Protein AF-A0A380FCK4-F1 (afdb_monomer)

Foldseek 3Di:
DQDLVNLCCVLCVVPPVCPCVPDDPVRSVVSSVVVVCCCVQPVVCVVVCVVVVHDRPDPPPD

Solvent-accessible surface area (backbone atoms only — not comparable to full-atom values): 4000 Å² total; per-residue (Å²): 132,88,49,71,67,57,51,46,47,71,77,43,71,82,52,82,83,50,75,71,68,80,56,50,69,67,55,54,50,51,52,51,54,50,50,52,52,46,51,73,74,35,59,92,48,49,66,58,24,63,74,68,75,45,80,74,88,63,88,79,70,130

Mean predicted aligned error: 5.31 Å

pLDDT: mean 89.38, std 12.73, range [44.34, 97.62]

Nearest PDB structures (foldseek):
  5t16-assembly2_J  TM=4.056E-01  e=8.698E+00  Saccharomyces cerevisiae S288C
  2cug-assembly1_A  TM=3.616E-01  e=7.214E+00  Mus musculus
  4oog-assembly1_C-2  TM=3.971E-01  e=9.257E+00  Saccharomyces cerevisiae S288C

Organism: Staphylococcus gallinarum (NCBI:txid1293)

Radius of gyration: 14.9 Å; Cα contacts (8 Å, |Δi|>4): 22; chains: 1; bounding box: 42×21×35 Å

Sequence (62 aa):
MTTKEEVIKALYPEDILSVAKDLTEGEVKLLKQLNDMLEEKYRDSVNEHWLNATEPEATLKN

Structure (mmCIF, N/CA/C/O backbone):
data_AF-A0A380FCK4-F1
#
_entry.id   AF-A0A380FCK4-F1
#
loop_
_atom_site.group_PDB
_atom_site.id
_atom_site.type_symbol
_atom_site.label_atom_id
_atom_site.label_alt_id
_atom_site.label_comp_id
_atom_site.label_asym_id
_atom_site.label_entity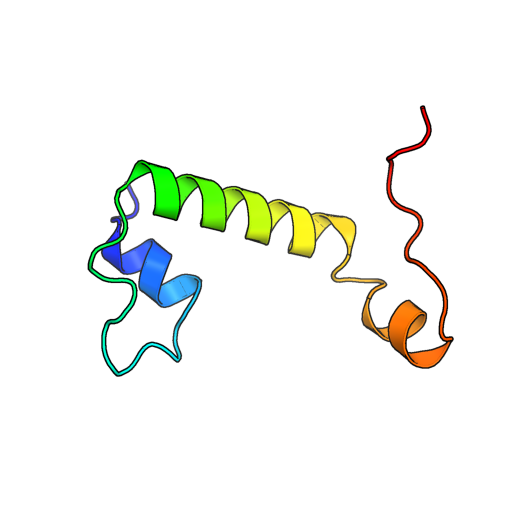_id
_atom_site.label_seq_id
_atom_site.pdbx_PDB_ins_code
_atom_site.Cartn_x
_atom_site.Cartn_y
_atom_site.Cartn_z
_atom_site.occupancy
_atom_site.B_iso_or_equiv
_atom_site.auth_seq_id
_atom_site.auth_comp_id
_atom_site.auth_asym_id
_atom_site.auth_atom_id
_atom_site.pdbx_PDB_model_num
ATOM 1 N N . MET A 1 1 ? -5.761 15.211 12.371 1.00 59.03 1 MET A N 1
ATOM 2 C CA . MET A 1 1 ? -5.229 13.838 12.256 1.00 59.03 1 MET A CA 1
ATOM 3 C C . MET A 1 1 ? -6.139 13.098 11.304 1.00 59.03 1 MET A C 1
ATOM 5 O O . MET A 1 1 ? -7.342 13.189 11.499 1.00 59.03 1 MET A O 1
ATOM 9 N N . THR A 1 2 ? -5.587 12.441 10.288 1.00 78.62 2 THR A N 1
ATOM 10 C CA . THR A 1 2 ? -6.352 11.516 9.444 1.00 78.62 2 THR A CA 1
ATOM 11 C C . THR A 1 2 ? -6.685 10.275 10.269 1.00 78.62 2 THR A C 1
ATOM 13 O O . THR A 1 2 ? -5.820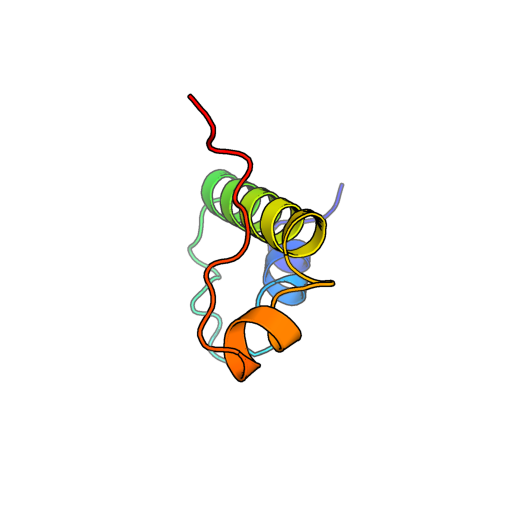 9.764 10.981 1.00 78.62 2 THR A O 1
ATOM 16 N N . THR A 1 3 ? -7.934 9.835 10.228 1.00 91.62 3 THR A N 1
ATOM 17 C CA . THR A 1 3 ? -8.437 8.668 10.965 1.00 91.62 3 THR A CA 1
ATOM 18 C C . THR A 1 3 ? -8.007 7.357 10.307 1.00 91.62 3 THR A C 1
ATOM 20 O O . THR A 1 3 ? -7.670 7.320 9.120 1.00 91.62 3 THR A O 1
ATOM 23 N N . LYS A 1 4 ? -8.041 6.256 11.070 1.00 93.88 4 LYS A N 1
ATOM 24 C CA . LYS A 1 4 ? -7.748 4.910 10.556 1.00 93.88 4 LYS A CA 1
ATOM 25 C C . LYS A 1 4 ? -8.654 4.565 9.370 1.00 93.88 4 LYS A C 1
ATOM 27 O O . LYS A 1 4 ? -8.167 4.070 8.356 1.00 93.88 4 LYS A O 1
ATOM 32 N N . GLU A 1 5 ? -9.951 4.865 9.468 1.00 92.88 5 GLU A N 1
ATOM 33 C CA . GLU A 1 5 ? -10.913 4.583 8.400 1.00 92.88 5 GLU A CA 1
ATOM 34 C C . GLU A 1 5 ? -10.649 5.401 7.131 1.00 92.88 5 GLU A C 1
ATOM 36 O O . GLU A 1 5 ? -10.811 4.884 6.027 1.00 92.88 5 GLU A O 1
ATOM 41 N N . GLU A 1 6 ? -10.232 6.663 7.258 1.00 94.25 6 GLU A N 1
ATOM 42 C CA . GLU A 1 6 ? -9.876 7.502 6.107 1.00 94.25 6 GLU A CA 1
ATOM 43 C C . GLU A 1 6 ? -8.642 6.969 5.375 1.00 94.25 6 GLU A C 1
ATOM 45 O O . GLU A 1 6 ? -8.626 6.944 4.145 1.00 94.25 6 GLU A O 1
ATOM 50 N N . VAL A 1 7 ? -7.630 6.495 6.112 1.00 95.44 7 VAL A N 1
ATOM 51 C CA . VAL A 1 7 ? -6.438 5.885 5.504 1.00 95.44 7 VAL A CA 1
ATOM 52 C C . VAL A 1 7 ? -6.794 4.574 4.803 1.00 95.44 7 VAL A C 1
ATOM 54 O O . VAL A 1 7 ? -6.371 4.371 3.669 1.00 95.44 7 VAL A O 1
ATOM 57 N N . ILE A 1 8 ? -7.610 3.717 5.428 1.00 95.88 8 ILE A N 1
ATOM 58 C CA . ILE A 1 8 ? -8.075 2.466 4.807 1.00 95.88 8 ILE A CA 1
ATOM 59 C C . ILE A 1 8 ? -8.835 2.754 3.510 1.00 95.88 8 ILE A C 1
ATOM 61 O O . ILE A 1 8 ? -8.531 2.149 2.489 1.00 95.88 8 ILE A O 1
ATOM 65 N N . LYS A 1 9 ? -9.772 3.712 3.514 1.00 94.62 9 LYS A N 1
ATOM 66 C CA . LYS A 1 9 ? -10.534 4.084 2.309 1.00 94.62 9 LYS A CA 1
ATOM 67 C C . LYS A 1 9 ? -9.658 4.637 1.188 1.00 94.62 9 LYS A C 1
ATOM 69 O O . LYS A 1 9 ? -9.996 4.461 0.024 1.00 94.62 9 LYS A O 1
ATOM 74 N N . ALA A 1 10 ? -8.579 5.337 1.530 1.00 94.56 10 ALA A N 1
ATOM 75 C CA . ALA A 1 10 ? -7.639 5.856 0.545 1.00 94.56 10 ALA A CA 1
ATOM 76 C C . ALA A 1 10 ? -6.757 4.751 -0.057 1.00 94.56 10 ALA A C 1
ATOM 78 O O . ALA A 1 10 ? -6.484 4.792 -1.251 1.00 94.56 10 ALA A O 1
ATOM 79 N N . LEU A 1 11 ? -6.314 3.787 0.760 1.00 95.06 11 LEU A N 1
ATOM 80 C CA . LEU A 1 11 ? -5.461 2.679 0.317 1.00 95.06 11 LEU A CA 1
ATOM 81 C C . LEU A 1 11 ? -6.236 1.588 -0.430 1.00 95.06 11 LEU A C 1
ATOM 83 O O . LEU A 1 11 ? -5.716 1.037 -1.392 1.00 95.06 11 LEU A O 1
ATOM 87 N 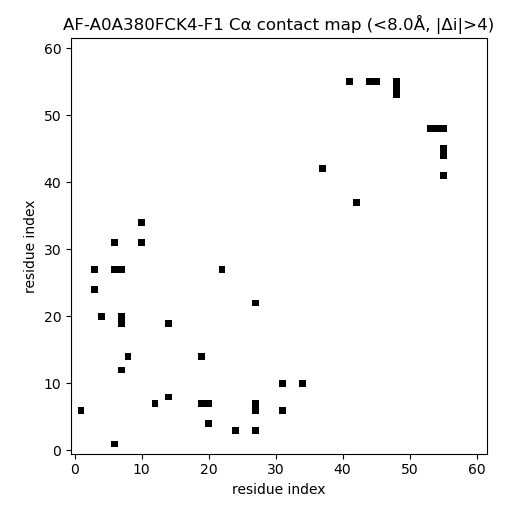N . TYR A 1 12 ? -7.457 1.284 0.013 1.00 95.25 12 TYR A N 1
ATOM 88 C CA . TYR A 1 12 ? -8.276 0.177 -0.487 1.00 95.25 12 TYR A CA 1
ATOM 89 C C . TYR A 1 12 ? -9.718 0.640 -0.754 1.00 95.25 12 TYR A C 1
ATOM 91 O O . TYR A 1 12 ? -10.651 0.197 -0.075 1.00 95.25 12 TYR A O 1
ATOM 99 N N . PRO A 1 13 ? -9.945 1.561 -1.709 1.00 95.38 13 PRO A N 1
ATOM 100 C CA . PRO A 1 13 ? -11.292 2.029 -2.049 1.00 95.38 13 PRO A CA 1
ATOM 101 C C . PRO A 1 13 ? -12.226 0.897 -2.518 1.00 95.38 13 PRO A C 1
ATOM 103 O O . PRO A 1 13 ? -13.446 1.017 -2.416 1.00 95.38 13 PRO A O 1
ATOM 106 N N . GLU A 1 14 ? -11.665 -0.206 -3.007 1.00 95.62 14 GLU A N 1
ATOM 107 C CA . GLU A 1 14 ? -12.362 -1.419 -3.4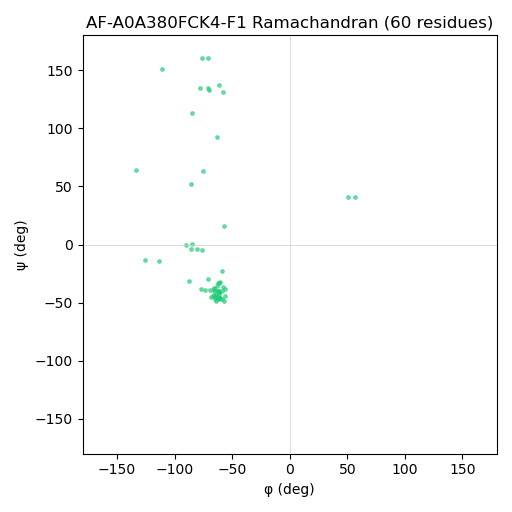30 1.00 95.62 14 GLU A CA 1
ATOM 108 C C . GLU A 1 14 ? -12.762 -2.370 -2.288 1.00 95.62 14 GLU A C 1
ATOM 110 O O . GLU A 1 14 ? -13.447 -3.362 -2.548 1.00 95.62 14 GLU A O 1
ATOM 115 N N . ASP A 1 15 ? -12.395 -2.088 -1.031 1.00 94.50 15 ASP A N 1
ATOM 116 C CA . ASP A 1 15 ? -12.749 -2.917 0.132 1.00 94.50 15 ASP A CA 1
ATOM 117 C C . ASP A 1 15 ? -14.227 -2.751 0.554 1.00 94.50 15 ASP A C 1
ATOM 119 O O . ASP A 1 15 ? -14.571 -2.306 1.651 1.00 94.50 15 ASP A O 1
ATOM 123 N N . ILE A 1 16 ? -15.141 -3.133 -0.341 1.00 9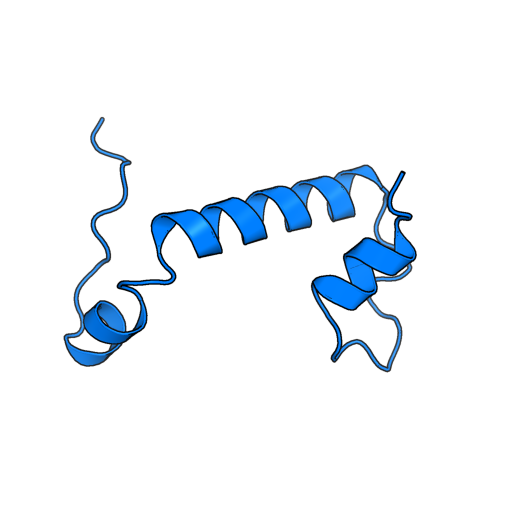2.62 16 ILE A N 1
ATOM 124 C CA . ILE A 1 16 ? -16.599 -3.037 -0.156 1.00 92.62 16 ILE A CA 1
ATOM 125 C C . ILE A 1 16 ? -17.062 -3.891 1.034 1.00 92.62 16 ILE A C 1
ATOM 127 O O . ILE A 1 16 ? -18.010 -3.535 1.734 1.00 92.62 16 ILE A O 1
ATOM 131 N N . LEU A 1 17 ? -16.390 -5.019 1.276 1.00 94.31 17 LEU A N 1
ATOM 132 C CA . LEU A 1 17 ? -16.732 -5.959 2.345 1.00 94.31 17 LEU A CA 1
ATOM 133 C C . LEU A 1 17 ? -16.114 -5.582 3.700 1.00 94.31 17 LEU A C 1
ATOM 135 O O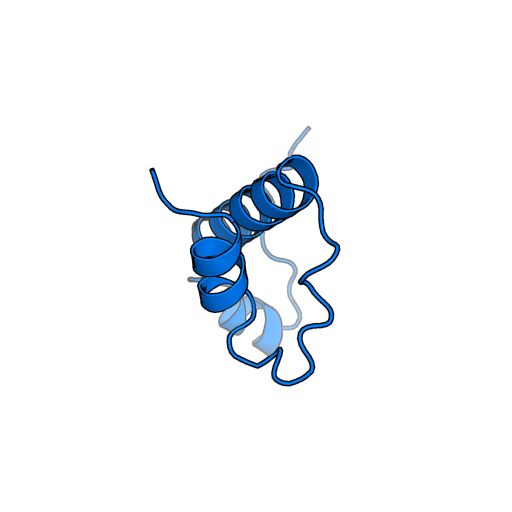 . LEU A 1 17 ? -16.370 -6.272 4.688 1.00 94.31 17 LEU A O 1
ATOM 139 N N . SER A 1 18 ? -15.363 -4.474 3.769 1.00 92.75 18 SER A N 1
ATOM 140 C CA . SER A 1 18 ? -14.714 -3.984 4.990 1.00 92.75 18 SER A CA 1
ATOM 141 C C . SER A 1 18 ? -13.789 -5.024 5.632 1.00 92.75 18 SER A C 1
ATOM 143 O O . SER A 1 18 ? -13.773 -5.179 6.855 1.00 92.75 18 SER A O 1
ATOM 145 N N . VAL A 1 19 ? -13.033 -5.758 4.817 1.00 93.56 19 VAL A N 1
ATOM 146 C CA . VAL A 1 19 ? -12.047 -6.750 5.267 1.00 93.56 19 VAL A CA 1
ATOM 147 C C . VAL A 1 19 ? -10.931 -6.074 6.067 1.00 93.56 19 VAL A C 1
ATOM 149 O O . VAL A 1 19 ? -10.471 -6.618 7.068 1.00 93.56 19 VAL A O 1
ATOM 152 N N . ALA A 1 20 ? -10.537 -4.856 5.694 1.00 93.38 20 ALA A N 1
ATOM 153 C CA . ALA A 1 20 ? -9.463 -4.107 6.338 1.00 93.38 20 ALA A CA 1
ATOM 154 C C . ALA A 1 20 ? -9.855 -3.480 7.693 1.00 93.38 20 ALA A C 1
ATOM 156 O O . ALA A 1 20 ? -9.000 -2.914 8.376 1.00 93.38 20 ALA A O 1
ATOM 157 N N . LYS A 1 21 ? -11.125 -3.567 8.122 1.00 93.12 21 LYS A N 1
ATOM 158 C CA . LYS A 1 21 ? -11.621 -2.901 9.347 1.00 93.12 21 LYS A CA 1
ATOM 159 C C . LYS A 1 21 ? -10.904 -3.352 10.628 1.00 93.12 21 LYS A C 1
ATOM 161 O O . LYS A 1 21 ? -10.746 -2.554 11.559 1.00 93.12 21 LYS A O 1
ATOM 166 N N . ASP A 1 22 ? -10.479 -4.616 10.651 1.00 95.19 22 ASP A N 1
ATOM 167 C CA . ASP A 1 22 ? -9.877 -5.275 11.813 1.00 95.19 22 ASP A CA 1
ATOM 168 C C . ASP A 1 22 ? -8.364 -5.027 11.906 1.00 95.19 22 ASP A C 1
ATOM 170 O O . ASP A 1 22 ? -7.743 -5.393 12.902 1.00 95.19 22 ASP A O 1
ATOM 174 N N . LEU A 1 23 ? -7.775 -4.338 10.920 1.00 96.19 23 LEU A N 1
ATOM 175 C CA . LEU A 1 23 ? -6.397 -3.873 11.009 1.00 96.19 23 LEU A CA 1
ATOM 176 C C . LEU A 1 23 ? -6.238 -2.899 12.178 1.00 96.19 23 LEU A C 1
ATOM 178 O O . LEU A 1 23 ? -7.052 -1.992 12.409 1.00 96.19 23 LEU A O 1
ATOM 182 N N . THR A 1 24 ? -5.144 -3.067 12.902 1.00 96.69 24 THR A N 1
ATOM 183 C CA . THR A 1 24 ? -4.703 -2.151 13.948 1.00 96.69 24 THR A CA 1
ATOM 184 C C . THR A 1 24 ? -4.202 -0.835 13.349 1.00 96.69 24 THR A C 1
ATOM 186 O O . THR A 1 24 ? -3.829 -0.752 12.178 1.00 96.69 24 THR A O 1
ATOM 189 N N . GLU A 1 25 ? -4.140 0.223 14.161 1.00 96.06 25 GLU A N 1
ATOM 190 C CA . GLU A 1 25 ? -3.572 1.508 13.723 1.00 96.06 25 GLU A CA 1
ATOM 191 C C . GLU A 1 25 ? -2.119 1.371 13.240 1.00 96.06 25 GLU A C 1
ATOM 193 O O . GLU A 1 25 ? -1.716 2.028 12.279 1.00 96.06 25 GLU A O 1
ATOM 198 N N . GLY A 1 26 ? -1.336 0.498 13.886 1.00 96.50 26 GLY A N 1
ATOM 199 C CA . GLY A 1 26 ? 0.052 0.230 13.513 1.00 96.50 26 GLY A CA 1
ATOM 200 C C . GLY A 1 26 ? 0.177 -0.431 12.142 1.00 96.50 26 GLY A C 1
ATOM 201 O O . GLY A 1 26 ? 1.007 -0.011 11.338 1.00 96.50 26 GLY A O 1
ATOM 202 N N . GLU A 1 27 ? -0.675 -1.414 11.850 1.00 97.62 27 GLU A N 1
ATOM 203 C CA . GLU A 1 27 ? -0.709 -2.081 10.544 1.00 97.62 27 GLU A CA 1
ATOM 204 C C . GLU A 1 27 ? -1.135 -1.115 9.437 1.00 97.62 27 GLU A C 1
ATOM 206 O O . GLU A 1 27 ? -0.464 -1.025 8.412 1.00 97.62 27 GLU A O 1
ATOM 211 N N . VAL A 1 28 ? -2.181 -0.313 9.661 1.00 97.00 28 VAL A N 1
ATOM 212 C CA . VAL A 1 28 ? -2.622 0.703 8.689 1.00 97.00 28 VAL A CA 1
ATOM 213 C C . VAL A 1 28 ? -1.523 1.737 8.429 1.00 97.00 28 VAL A C 1
ATOM 215 O O . VAL A 1 28 ? -1.286 2.124 7.283 1.00 97.00 28 VAL A O 1
ATOM 218 N N . LYS A 1 29 ? -0.796 2.155 9.473 1.00 96.62 29 LYS A N 1
ATOM 219 C CA . LYS A 1 29 ? 0.346 3.065 9.331 1.00 96.62 29 LYS A CA 1
ATOM 220 C C . LYS A 1 29 ? 1.465 2.449 8.492 1.00 96.62 29 LYS A C 1
ATOM 222 O O . LYS A 1 29 ? 1.993 3.132 7.615 1.00 96.62 29 LYS A O 1
ATOM 227 N N . LEU A 1 30 ? 1.812 1.186 8.739 1.00 97.38 30 LEU A N 1
ATOM 228 C CA . LEU A 1 30 ? 2.825 0.471 7.961 1.00 97.38 30 LEU A CA 1
ATOM 229 C C . LEU A 1 30 ? 2.428 0.382 6.481 1.00 97.38 30 LEU A C 1
ATOM 231 O O . LEU A 1 30 ? 3.244 0.687 5.615 1.00 97.38 30 LEU A O 1
ATOM 235 N N . LEU A 1 31 ? 1.174 0.023 6.192 1.00 96.88 31 LEU A N 1
ATOM 236 C CA . LEU A 1 31 ? 0.661 -0.069 4.822 1.00 96.88 31 LEU A CA 1
ATOM 237 C C . LEU A 1 31 ? 0.709 1.282 4.105 1.00 96.88 31 LEU A C 1
ATOM 239 O O . LEU A 1 31 ? 1.127 1.345 2.951 1.00 96.88 31 LEU A O 1
ATOM 243 N N . LYS A 1 32 ? 0.371 2.376 4.799 1.00 96.31 32 LYS A N 1
ATOM 244 C CA . LYS A 1 32 ? 0.498 3.726 4.237 1.00 96.31 32 LYS A CA 1
ATOM 245 C C . LYS A 1 32 ? 1.946 4.070 3.895 1.00 96.31 32 LYS A C 1
ATOM 247 O O . LYS A 1 32 ? 2.205 4.563 2.804 1.00 96.31 32 LYS A O 1
ATOM 252 N N . GLN A 1 33 ? 2.882 3.788 4.801 1.00 96.44 33 GLN A N 1
ATOM 253 C CA . GLN A 1 33 ? 4.309 4.040 4.573 1.00 96.44 33 GLN A CA 1
ATOM 254 C C . GLN A 1 33 ? 4.861 3.215 3.407 1.00 96.44 33 GLN A C 1
ATOM 256 O O . GLN A 1 33 ? 5.640 3.729 2.608 1.00 96.44 33 GLN A O 1
ATOM 261 N N . LEU A 1 34 ? 4.443 1.951 3.295 1.00 95.88 34 LEU A N 1
ATOM 262 C CA . LEU A 1 34 ? 4.822 1.090 2.182 1.00 95.88 34 LEU A CA 1
ATOM 263 C C . LEU A 1 34 ? 4.274 1.629 0.858 1.00 95.88 34 LEU A C 1
ATOM 265 O O . LEU A 1 34 ? 5.035 1.748 -0.097 1.00 95.88 34 LEU A O 1
ATOM 269 N N . ASN A 1 35 ? 2.987 1.983 0.812 1.00 95.69 35 ASN A N 1
ATOM 270 C CA . ASN A 1 35 ? 2.361 2.556 -0.376 1.00 95.69 35 ASN A CA 1
ATOM 271 C C . ASN A 1 35 ? 3.081 3.830 -0.829 1.00 95.69 35 ASN A C 1
ATOM 273 O O . ASN A 1 35 ? 3.438 3.947 -1.993 1.00 95.69 35 ASN A O 1
ATOM 277 N N . ASP A 1 36 ? 3.349 4.752 0.096 1.00 95.56 36 ASP A N 1
ATOM 278 C CA . ASP A 1 36 ? 4.030 6.012 -0.220 1.00 95.56 36 ASP A CA 1
ATOM 279 C C . ASP A 1 36 ? 5.432 5.777 -0.774 1.00 95.56 36 ASP A C 1
ATOM 281 O O . ASP A 1 36 ? 5.804 6.377 -1.776 1.00 95.56 36 ASP A O 1
ATOM 285 N N . MET A 1 37 ? 6.187 4.853 -0.175 1.00 94.12 37 MET A N 1
ATOM 286 C CA . MET A 1 37 ? 7.507 4.482 -0.678 1.00 94.12 37 MET A CA 1
ATOM 287 C C . MET A 1 37 ? 7.429 3.872 -2.084 1.00 94.12 37 MET A C 1
ATOM 289 O O . MET A 1 37 ? 8.303 4.136 -2.907 1.00 94.12 37 MET A O 1
ATOM 293 N N . LEU A 1 38 ? 6.429 3.030 -2.361 1.00 92.38 38 LEU A N 1
ATOM 294 C CA . LEU A 1 38 ? 6.268 2.411 -3.677 1.00 92.38 38 LEU A CA 1
ATOM 295 C C . LEU A 1 38 ? 5.886 3.440 -4.743 1.00 92.38 38 LEU A C 1
ATOM 297 O O . LEU A 1 38 ? 6.483 3.444 -5.819 1.00 92.38 38 LEU A O 1
ATOM 301 N N . GLU A 1 39 ? 4.941 4.323 -4.428 1.00 93.81 39 GLU A N 1
ATOM 302 C CA . GLU A 1 39 ? 4.528 5.411 -5.313 1.00 93.81 39 GLU A CA 1
ATOM 303 C C . GLU A 1 39 ? 5.696 6.368 -5.588 1.00 93.81 39 GLU A C 1
ATOM 305 O O . GLU A 1 39 ? 5.980 6.679 -6.739 1.00 93.81 39 GLU A O 1
ATOM 310 N N . GLU A 1 40 ? 6.448 6.766 -4.560 1.00 93.19 40 GLU A N 1
ATOM 311 C CA . GLU A 1 40 ? 7.601 7.658 -4.717 1.00 93.19 40 GLU A CA 1
ATOM 312 C C . GLU A 1 40 ? 8.727 7.025 -5.547 1.00 93.19 40 GLU A C 1
ATOM 314 O O . GLU A 1 40 ? 9.319 7.686 -6.397 1.00 93.19 40 GLU A O 1
ATOM 319 N N . LYS A 1 41 ? 9.050 5.749 -5.304 1.00 89.69 41 LYS A N 1
ATOM 320 C CA . LYS A 1 41 ? 10.230 5.116 -5.913 1.00 89.69 41 LYS A CA 1
ATOM 321 C C . LYS A 1 41 ? 9.978 4.504 -7.280 1.00 89.69 41 LYS A C 1
ATOM 323 O O . LYS A 1 41 ? 10.914 4.413 -8.069 1.00 89.69 41 LYS A O 1
ATOM 328 N N . TYR A 1 42 ? 8.766 4.019 -7.533 1.00 90.50 42 TYR A N 1
ATOM 329 C CA . TYR A 1 42 ? 8.512 3.152 -8.682 1.00 90.50 42 TYR A CA 1
ATOM 330 C C . TYR A 1 42 ? 7.388 3.639 -9.589 1.00 90.50 42 TYR A C 1
ATOM 332 O O . TYR A 1 42 ? 7.286 3.129 -10.702 1.00 90.50 42 TYR A O 1
ATOM 340 N N . ARG A 1 43 ? 6.550 4.608 -9.190 1.00 92.94 43 ARG A N 1
ATOM 341 C CA . ARG A 1 43 ? 5.362 4.958 -9.989 1.00 92.94 43 ARG A CA 1
ATOM 342 C C . ARG A 1 43 ? 5.698 5.406 -11.409 1.00 92.94 43 ARG A C 1
ATOM 344 O O . ARG A 1 43 ? 5.008 5.003 -12.346 1.00 92.94 43 ARG A O 1
ATOM 351 N N . ASP A 1 44 ? 6.762 6.186 -11.558 1.00 92.31 44 ASP A N 1
ATOM 352 C CA . ASP A 1 44 ? 7.162 6.762 -12.843 1.00 92.31 44 ASP A CA 1
ATOM 353 C C . ASP A 1 44 ? 7.727 5.717 -13.816 1.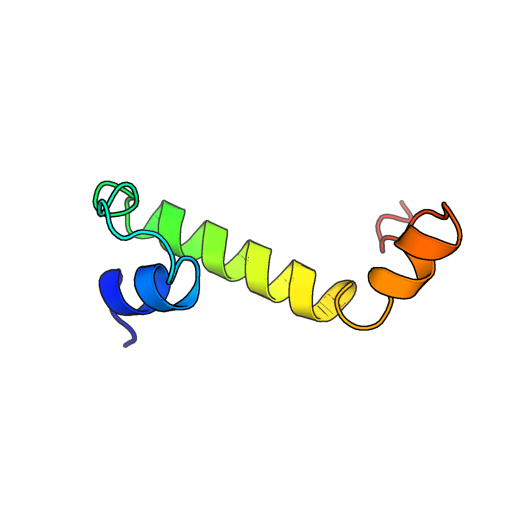00 92.31 44 ASP A C 1
ATOM 355 O O . ASP A 1 44 ? 7.567 5.858 -15.028 1.00 92.31 44 ASP A O 1
ATOM 359 N N . SER A 1 45 ? 8.350 4.647 -13.308 1.00 91.19 45 SER A N 1
ATOM 360 C CA . SER A 1 45 ? 9.088 3.672 -14.124 1.00 91.19 45 SER A CA 1
ATOM 361 C C . SER A 1 45 ? 8.465 2.274 -14.164 1.00 91.19 45 SER A C 1
ATOM 363 O O . SER A 1 45 ? 8.812 1.476 -15.036 1.00 91.19 45 SER A O 1
ATOM 365 N N . VAL A 1 46 ? 7.517 1.949 -13.275 1.00 91.50 46 VAL A N 1
ATOM 366 C CA . VAL A 1 46 ? 6.961 0.588 -13.140 1.00 91.50 46 VAL A CA 1
ATOM 367 C C . VAL A 1 46 ? 6.378 0.052 -14.448 1.00 91.50 46 VAL A C 1
ATOM 369 O O . VAL A 1 46 ? 6.575 -1.116 -14.778 1.00 91.50 46 VAL A O 1
ATOM 372 N N . ASN A 1 47 ? 5.713 0.904 -15.232 1.00 93.06 47 ASN A N 1
ATOM 373 C CA . ASN A 1 47 ? 5.129 0.500 -16.512 1.00 93.06 47 ASN A CA 1
ATOM 374 C C . ASN A 1 47 ? 6.203 0.199 -17.564 1.00 93.06 47 ASN A C 1
ATOM 376 O O . ASN A 1 47 ? 6.056 -0.749 -18.332 1.00 93.06 47 ASN A O 1
ATOM 380 N N . GLU A 1 48 ? 7.283 0.981 -17.600 1.00 94.19 48 GLU A N 1
ATOM 381 C CA . GLU A 1 48 ? 8.402 0.752 -18.516 1.00 94.19 48 GLU A CA 1
ATOM 382 C C . GLU A 1 48 ? 9.107 -0.568 -18.189 1.00 94.19 48 GLU A C 1
ATOM 384 O O . GLU A 1 48 ? 9.325 -1.396 -19.074 1.00 94.19 48 GLU A O 1
ATOM 389 N N . HIS A 1 49 ? 9.392 -0.800 -16.907 1.00 92.44 49 HIS A N 1
ATOM 390 C CA . HIS A 1 49 ? 10.002 -2.038 -16.427 1.00 92.44 49 HIS A CA 1
ATOM 391 C C . HIS A 1 49 ? 9.134 -3.267 -16.710 1.00 92.44 49 HIS A C 1
ATOM 393 O O . HIS A 1 49 ? 9.638 -4.291 -17.176 1.00 92.44 49 HIS A O 1
ATOM 399 N N . TRP A 1 50 ? 7.816 -3.147 -16.524 1.00 93.19 50 TRP A N 1
ATOM 400 C CA . TRP A 1 50 ? 6.870 -4.208 -16.861 1.00 93.19 50 TRP A CA 1
ATOM 401 C C . TRP A 1 50 ? 6.887 -4.555 -18.354 1.00 93.19 50 TRP A C 1
ATOM 403 O O . TRP A 1 50 ? 6.960 -5.727 -18.718 1.00 93.19 50 TRP A O 1
ATOM 413 N N . LEU A 1 51 ? 6.846 -3.543 -19.227 1.00 96.25 51 LEU A N 1
ATOM 414 C CA . LEU A 1 51 ? 6.844 -3.735 -20.680 1.00 96.25 51 LEU A CA 1
ATOM 415 C C . LEU A 1 51 ? 8.151 -4.341 -21.192 1.00 96.25 51 LEU A C 1
ATOM 417 O O . LEU A 1 51 ? 8.133 -5.179 -22.092 1.00 96.25 51 LEU A O 1
ATOM 421 N N . ASN A 1 52 ? 9.273 -3.925 -20.612 1.00 95.31 52 ASN A N 1
ATOM 422 C CA . ASN A 1 52 ? 10.600 -4.335 -21.055 1.00 95.31 52 ASN A CA 1
ATOM 423 C C . ASN A 1 52 ? 11.104 -5.609 -20.360 1.00 95.31 52 ASN A C 1
ATOM 425 O O . ASN A 1 52 ? 12.209 -6.055 -20.664 1.00 95.31 52 ASN A O 1
ATOM 429 N N . ALA A 1 53 ? 10.315 -6.195 -19.448 1.00 93.00 53 ALA A N 1
ATOM 430 C CA . ALA A 1 53 ? 10.720 -7.315 -18.597 1.00 93.00 53 ALA A CA 1
ATOM 431 C C . ALA A 1 53 ? 12.059 -7.053 -17.878 1.00 93.00 53 ALA A C 1
ATOM 433 O O . ALA A 1 53 ? 12.918 -7.932 -17.787 1.00 93.00 53 ALA A O 1
ATOM 434 N N . THR A 1 54 ? 12.242 -5.823 -17.391 1.00 90.44 54 THR A N 1
ATOM 435 C CA . THR A 1 54 ? 13.432 -5.397 -16.647 1.00 90.44 54 THR A CA 1
ATOM 436 C C . THR A 1 54 ? 13.088 -5.147 -15.187 1.00 90.44 54 THR A C 1
ATO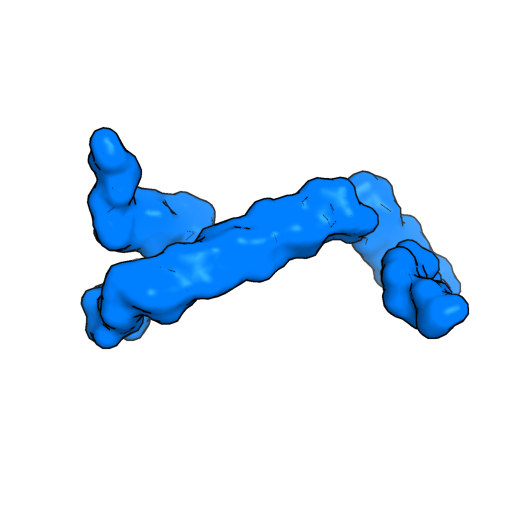M 438 O O . THR A 1 54 ? 11.965 -4.783 -14.847 1.00 90.44 54 THR A O 1
ATOM 441 N N . GLU A 1 55 ? 14.059 -5.343 -14.301 1.00 85.38 55 GLU A N 1
ATOM 442 C CA . GLU A 1 55 ? 13.889 -5.006 -12.890 1.00 85.38 55 GLU A CA 1
ATOM 443 C C . GLU A 1 55 ? 14.047 -3.491 -12.695 1.00 85.38 55 GLU A C 1
ATOM 445 O O . GLU A 1 55 ? 15.002 -2.912 -13.226 1.00 85.38 55 GLU A O 1
ATOM 450 N N . PRO A 1 56 ? 13.155 -2.833 -11.930 1.00 81.25 56 PRO A N 1
ATOM 451 C CA . PRO A 1 56 ? 13.403 -1.477 -11.470 1.00 81.25 56 PRO A CA 1
ATOM 452 C C . PRO A 1 56 ? 14.703 -1.436 -10.674 1.00 81.25 56 PRO A C 1
ATOM 454 O O . PRO A 1 56 ? 14.894 -2.262 -9.780 1.00 81.25 56 PRO A O 1
ATOM 457 N N . GLU A 1 57 ? 15.594 -0.483 -10.970 1.00 73.44 57 GLU A N 1
ATOM 458 C CA . GLU A 1 57 ? 16.807 -0.294 -10.171 1.00 73.44 57 GLU A CA 1
ATOM 459 C C . GLU A 1 57 ? 16.410 0.111 -8.745 1.00 73.44 57 GLU A C 1
ATOM 461 O O . GLU A 1 57 ? 16.199 1.280 -8.422 1.00 73.44 57 GLU A O 1
ATOM 466 N N . ALA A 1 58 ? 16.284 -0.876 -7.864 1.00 63.97 58 ALA A N 1
ATOM 467 C CA . ALA A 1 58 ? 16.055 -0.632 -6.459 1.00 63.97 58 ALA A CA 1
ATOM 468 C C . ALA A 1 58 ? 17.341 -0.061 -5.849 1.00 63.97 58 ALA A C 1
ATOM 470 O O . ALA A 1 58 ? 18.432 -0.605 -6.018 1.00 63.97 58 ALA A O 1
ATOM 471 N N . THR A 1 59 ? 17.199 0.989 -5.042 1.00 51.91 59 THR A N 1
ATOM 472 C CA . THR A 1 59 ? 18.229 1.582 -4.166 1.00 51.91 59 THR A CA 1
ATOM 473 C C . THR A 1 59 ? 18.850 0.605 -3.143 1.00 51.91 59 THR A C 1
ATOM 475 O O . THR A 1 59 ? 19.472 1.043 -2.184 1.00 51.91 59 THR A O 1
ATOM 478 N N . LEU A 1 60 ? 18.694 -0.711 -3.304 1.00 51.25 60 LEU A N 1
ATOM 479 C CA . LEU A 1 60 ? 19.390 -1.750 -2.545 1.00 51.25 60 LEU A CA 1
ATOM 480 C C . LEU A 1 60 ? 20.748 -2.053 -3.203 1.00 51.25 60 LEU A C 1
ATOM 482 O O . LEU A 1 60 ? 21.065 -3.197 -3.520 1.00 51.25 60 LEU A O 1
ATOM 486 N N . LYS A 1 61 ? 21.553 -1.013 -3.449 1.00 48.34 61 LYS A N 1
ATOM 487 C CA . LYS A 1 61 ? 22.998 -1.195 -3.615 1.00 48.34 61 LYS A CA 1
ATOM 488 C C . LYS A 1 61 ? 23.588 -1.190 -2.205 1.00 48.34 61 LYS A C 1
ATOM 490 O O . LYS A 1 61 ? 23.466 -0.190 -1.502 1.00 48.34 6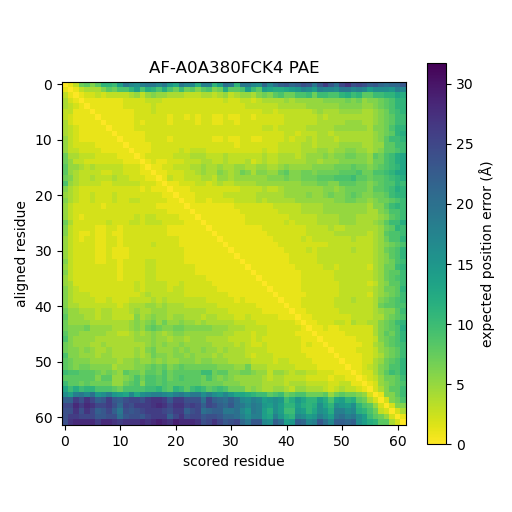1 LYS A O 1
ATOM 495 N N . ASN A 1 62 ? 24.106 -2.351 -1.809 1.00 44.34 62 ASN A N 1
ATOM 496 C CA . ASN A 1 62 ? 24.820 -2.598 -0.553 1.00 44.34 62 ASN A CA 1
ATOM 497 C C . ASN A 1 62 ? 25.985 -1.626 -0.345 1.00 44.34 62 ASN A C 1
ATOM 499 O O . ASN A 1 62 ? 26.642 -1.287 -1.358 1.00 44.34 62 ASN A O 1
#

Secondary structure (DSSP, 8-state):
---HHHHHHHH-TT-TT-GGGG--HHHHHHHHHHHHHHHHHHTTTHHHHHHHT-----S---